Protein AF-A0A7M7Q0H9-F1 (afdb_monomer_lite)

Structure (mmCIF, N/CA/C/O backbone):
data_AF-A0A7M7Q0H9-F1
#
_entry.id   AF-A0A7M7Q0H9-F1
#
loop_
_atom_site.group_PDB
_atom_site.id
_atom_site.type_symbol
_atom_site.label_atom_id
_atom_site.label_alt_id
_atom_site.label_comp_id
_atom_site.label_asym_id
_atom_site.label_entity_id
_atom_site.label_seq_id
_atom_site.pdbx_PDB_ins_code
_atom_site.Cartn_x
_atom_site.Cartn_y
_atom_site.Cartn_z
_atom_site.occupancy
_atom_site.B_iso_or_equiv
_atom_site.auth_seq_id
_atom_site.auth_comp_id
_atom_site.auth_asym_id
_atom_site.auth_atom_id
_atom_site.pdbx_PDB_model_num
ATOM 1 N N . MET A 1 1 ? 13.396 -6.338 -4.265 1.00 92.25 1 MET A N 1
ATOM 2 C CA . MET A 1 1 ? 13.541 -7.616 -5.004 1.00 92.25 1 MET A CA 1
ATOM 3 C C . MET A 1 1 ? 12.906 -7.578 -6.389 1.00 92.25 1 MET A C 1
ATOM 5 O O . MET A 1 1 ? 13.613 -7.873 -7.341 1.00 92.25 1 MET A O 1
ATOM 9 N N . ASN A 1 2 ? 11.651 -7.142 -6.539 1.00 96.50 2 ASN A N 1
ATOM 10 C CA . ASN A 1 2 ? 10.964 -7.090 -7.843 1.00 96.50 2 ASN A CA 1
ATOM 11 C C . ASN A 1 2 ? 11.759 -6.348 -8.930 1.00 96.50 2 ASN A C 1
ATOM 13 O O . ASN A 1 2 ? 11.925 -6.872 -10.024 1.00 96.50 2 ASN A O 1
ATOM 17 N N . ARG A 1 3 ? 12.359 -5.193 -8.603 1.00 96.12 3 ARG A N 1
ATOM 18 C CA . ARG A 1 3 ? 13.180 -4.412 -9.552 1.00 96.12 3 ARG A CA 1
ATOM 19 C C . ARG A 1 3 ? 14.386 -5.182 -10.109 1.00 96.12 3 ARG A C 1
ATOM 21 O O . ARG A 1 3 ? 14.758 -4.976 -11.253 1.00 96.12 3 ARG A O 1
ATOM 28 N N . LYS A 1 4 ? 14.985 -6.077 -9.313 1.00 97.38 4 LYS A N 1
ATOM 29 C CA . LYS A 1 4 ? 16.146 -6.883 -9.730 1.00 97.38 4 LYS A CA 1
ATOM 30 C C . LYS A 1 4 ? 15.756 -7.932 -10.775 1.00 97.38 4 LYS A C 1
ATOM 32 O O . LYS A 1 4 ? 16.514 -8.167 -11.706 1.00 97.38 4 LYS A O 1
ATOM 37 N N . TRP A 1 5 ? 14.593 -8.559 -10.606 1.00 97.44 5 TRP A N 1
ATOM 38 C CA . TRP A 1 5 ? 14.146 -9.683 -11.437 1.00 97.44 5 TRP A CA 1
ATOM 39 C C . TRP A 1 5 ? 13.226 -9.271 -12.592 1.00 97.44 5 TRP A C 1
ATOM 41 O O . TRP A 1 5 ? 13.065 -10.030 -13.540 1.00 97.44 5 TRP A O 1
ATOM 51 N N . MET A 1 6 ? 12.665 -8.061 -12.545 1.00 97.31 6 MET A N 1
ATOM 52 C CA . MET A 1 6 ? 11.833 -7.479 -13.601 1.00 97.31 6 MET A CA 1
ATOM 53 C C . MET A 1 6 ? 12.342 -6.079 -13.990 1.00 97.31 6 MET A C 1
ATOM 55 O O . MET A 1 6 ? 11.641 -5.089 -13.792 1.00 97.31 6 MET A O 1
ATOM 59 N N . PRO A 1 7 ? 13.565 -5.959 -14.537 1.00 96.50 7 PRO A N 1
ATOM 60 C CA . PRO A 1 7 ? 14.198 -4.660 -14.782 1.00 96.50 7 PRO A CA 1
ATOM 61 C C . PRO A 1 7 ? 13.539 -3.839 -15.903 1.00 96.50 7 PRO A C 1
ATOM 63 O O . PRO A 1 7 ? 13.779 -2.642 -15.993 1.00 96.50 7 PRO A O 1
ATOM 66 N N . LYS A 1 8 ? 12.736 -4.477 -16.768 1.00 97.88 8 LYS A N 1
ATOM 67 C CA . LYS A 1 8 ? 12.021 -3.836 -17.888 1.00 97.88 8 LYS A CA 1
ATOM 68 C C . LYS A 1 8 ? 10.525 -3.637 -17.629 1.00 97.88 8 LYS A C 1
ATOM 70 O O . LYS A 1 8 ? 9.822 -3.173 -18.519 1.00 97.88 8 LYS A O 1
ATOM 75 N N . ALA A 1 9 ? 10.025 -4.061 -16.469 1.00 97.56 9 ALA A N 1
ATOM 76 C CA . ALA A 1 9 ? 8.626 -3.851 -16.131 1.00 97.56 9 ALA A CA 1
ATOM 77 C C . ALA A 1 9 ? 8.358 -2.363 -15.899 1.00 97.56 9 ALA A C 1
ATOM 79 O O . ALA A 1 9 ? 9.228 -1.636 -15.415 1.00 97.56 9 ALA A O 1
ATOM 80 N N . ASP A 1 10 ? 7.142 -1.933 -16.218 1.00 97.50 10 ASP A N 1
ATOM 81 C CA . ASP A 1 10 ? 6.698 -0.582 -15.918 1.00 97.50 10 ASP A CA 1
ATOM 82 C C . ASP A 1 10 ? 6.517 -0.428 -14.404 1.00 97.50 10 ASP A C 1
ATOM 84 O O . ASP A 1 10 ? 5.577 -0.946 -13.804 1.00 97.50 10 ASP A O 1
ATOM 88 N N . THR A 1 11 ? 7.452 0.271 -13.762 1.00 97.38 11 THR A N 1
ATOM 89 C CA . THR A 1 11 ? 7.392 0.481 -12.315 1.00 97.38 11 THR A CA 1
ATOM 90 C C . THR A 1 11 ? 6.323 1.490 -11.910 1.00 97.38 11 THR A C 1
ATOM 92 O O . THR A 1 11 ? 6.031 1.586 -10.722 1.00 97.38 11 THR A O 1
ATOM 95 N N . THR A 1 12 ? 5.734 2.235 -12.852 1.00 97.81 12 THR A N 1
ATOM 96 C CA . THR A 1 12 ? 4.656 3.190 -12.549 1.00 97.81 12 THR A CA 1
ATOM 97 C C . THR A 1 12 ? 3.349 2.499 -12.163 1.00 97.81 12 THR A C 1
ATOM 99 O O . THR A 1 12 ? 2.461 3.129 -11.588 1.00 97.81 12 THR A O 1
ATOM 102 N N . THR A 1 13 ? 3.250 1.190 -12.407 1.00 98.25 13 THR A N 1
ATOM 103 C CA . THR A 1 13 ? 2.123 0.351 -11.989 1.00 98.25 13 THR A CA 1
ATOM 104 C C . THR A 1 13 ? 2.397 -0.396 -10.681 1.00 98.25 13 THR A C 1
ATOM 106 O O . THR A 1 13 ? 1.641 -1.293 -10.308 1.00 98.25 13 THR A O 1
ATOM 109 N N . TRP A 1 14 ? 3.510 -0.110 -9.997 1.00 98.44 14 TRP A N 1
ATOM 110 C CA . TRP A 1 14 ? 3.887 -0.786 -8.756 1.00 98.44 14 TRP A CA 1
ATOM 111 C C . TRP A 1 14 ? 3.598 0.109 -7.562 1.00 98.44 14 TRP A C 1
ATOM 113 O O . TRP A 1 14 ? 4.037 1.256 -7.513 1.00 98.44 14 TRP A O 1
ATOM 123 N N . THR A 1 15 ? 2.910 -0.439 -6.566 1.00 98.31 15 THR A N 1
ATOM 124 C CA . THR A 1 15 ? 2.578 0.298 -5.349 1.00 98.31 15 THR A CA 1
ATOM 125 C C . THR A 1 15 ? 3.842 0.668 -4.563 1.00 98.31 15 THR A C 1
ATOM 127 O O . THR A 1 15 ? 4.624 -0.227 -4.215 1.00 98.31 15 THR A O 1
ATOM 130 N N . PRO A 1 16 ? 4.060 1.962 -4.258 1.00 98.12 16 PRO A N 1
ATOM 131 C CA . PRO A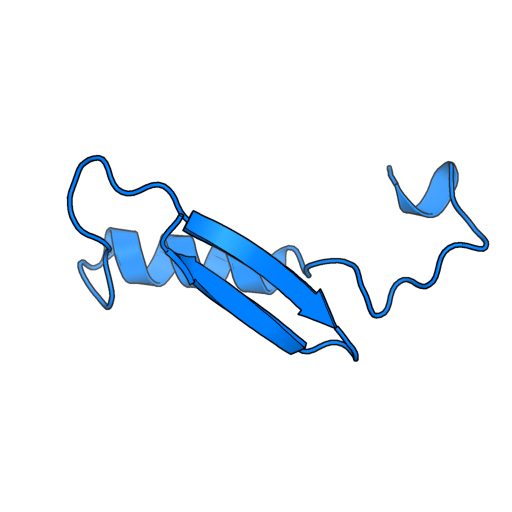 1 16 ? 5.134 2.393 -3.369 1.00 98.12 16 PRO A CA 1
ATOM 132 C C . PRO A 1 16 ? 4.957 1.816 -1.960 1.00 98.12 16 PRO A C 1
ATOM 134 O O . PRO A 1 16 ? 3.836 1.708 -1.460 1.00 98.12 16 PRO A O 1
ATOM 137 N N . LEU A 1 17 ? 6.058 1.469 -1.291 1.00 97.94 17 LEU A N 1
ATOM 138 C CA . LEU A 1 17 ? 5.992 0.919 0.069 1.00 97.94 17 LEU A CA 1
ATOM 139 C C . LEU A 1 17 ? 5.588 1.987 1.091 1.00 97.94 17 LEU A C 1
ATOM 141 O O . LEU A 1 17 ? 4.916 1.680 2.075 1.00 97.94 17 LEU A O 1
ATOM 145 N N . GLU A 1 18 ? 5.941 3.240 0.821 1.00 98.06 18 GLU A N 1
ATOM 146 C CA . GLU A 1 18 ? 5.585 4.409 1.617 1.00 98.06 18 GLU A CA 1
ATOM 147 C C . GLU A 1 18 ? 4.058 4.554 1.709 1.00 98.06 18 GLU A C 1
ATOM 149 O O . GLU A 1 18 ? 3.525 4.676 2.810 1.00 98.06 18 GLU A O 1
ATOM 154 N N . PHE A 1 19 ? 3.342 4.381 0.590 1.00 98.06 19 PHE A N 1
ATOM 155 C CA . PHE A 1 19 ? 1.873 4.406 0.548 1.00 98.06 19 PHE A CA 1
ATOM 156 C C . PHE A 1 19 ? 1.242 3.357 1.479 1.00 98.06 19 PHE A C 1
ATOM 158 O O . PHE A 1 19 ? 0.293 3.644 2.209 1.00 98.06 19 PHE A O 1
ATOM 165 N N . ILE A 1 20 ? 1.791 2.136 1.499 1.00 98.00 20 ILE A N 1
ATOM 166 C CA . ILE A 1 20 ? 1.308 1.063 2.382 1.00 98.00 20 ILE A CA 1
ATOM 167 C C . ILE A 1 20 ? 1.582 1.413 3.849 1.00 98.00 20 ILE A C 1
ATOM 169 O O . ILE A 1 20 ? 0.715 1.228 4.705 1.00 98.00 20 ILE A O 1
ATOM 173 N N . SER A 1 21 ? 2.770 1.944 4.149 1.00 98.38 21 SER A N 1
ATOM 174 C CA . SER A 1 21 ? 3.121 2.337 5.515 1.00 98.38 21 SER A CA 1
ATOM 175 C C . SER A 1 21 ? 2.231 3.464 6.050 1.00 98.38 21 SER A C 1
ATOM 177 O O . SER A 1 21 ? 1.804 3.402 7.202 1.00 98.38 21 SER A O 1
ATOM 179 N N . GLU A 1 22 ? 1.866 4.434 5.208 1.00 98.38 22 GLU A N 1
ATOM 180 C CA . GLU A 1 22 ? 0.933 5.509 5.554 1.00 98.38 22 GLU A CA 1
ATOM 181 C C . GLU A 1 22 ? -0.482 4.984 5.819 1.00 98.38 22 GLU A C 1
ATOM 183 O O . GLU A 1 22 ? -1.108 5.393 6.799 1.00 98.38 22 GLU A O 1
ATOM 188 N N . LEU A 1 23 ? -0.978 4.039 5.010 1.00 97.69 23 LEU A N 1
ATOM 189 C CA . LEU A 1 23 ? -2.265 3.383 5.265 1.00 97.69 23 LEU A CA 1
ATOM 190 C C . LEU A 1 23 ? -2.274 2.685 6.626 1.00 97.69 23 LEU A C 1
ATOM 192 O O . LEU A 1 23 ? -3.179 2.903 7.433 1.00 97.69 23 LEU A O 1
ATOM 196 N N . PHE A 1 24 ? -1.245 1.890 6.920 1.00 97.94 24 PHE A N 1
ATOM 197 C CA . PHE A 1 24 ? -1.134 1.209 8.210 1.00 97.94 24 PHE A CA 1
ATOM 198 C C . PHE A 1 24 ? -1.015 2.192 9.376 1.00 97.94 24 PHE A C 1
ATOM 200 O O . PHE A 1 24 ? -1.626 1.975 10.425 1.00 97.94 24 PHE A O 1
ATOM 207 N N . TRP A 1 25 ? -0.283 3.291 9.191 1.00 98.44 25 TRP A N 1
ATOM 208 C CA . TRP A 1 25 ? -0.173 4.362 10.176 1.00 98.44 25 TRP A CA 1
ATOM 209 C C . TRP A 1 25 ? -1.519 5.039 10.462 1.00 98.44 25 TRP A C 1
ATOM 211 O O . TRP A 1 25 ? -1.858 5.279 11.621 1.00 98.44 25 TRP A O 1
ATOM 221 N N . LYS A 1 26 ? -2.331 5.314 9.439 1.00 98.12 26 LYS A N 1
ATOM 222 C CA . LYS A 1 26 ? -3.689 5.847 9.627 1.00 98.12 26 LYS A CA 1
ATOM 223 C C . LYS A 1 26 ? -4.587 4.851 10.359 1.00 98.12 26 LYS A C 1
ATOM 225 O O . LYS A 1 26 ? -5.234 5.199 11.350 1.00 98.12 26 LYS A O 1
ATOM 230 N N . TRP A 1 27 ? -4.582 3.588 9.933 1.00 97.31 27 TRP A N 1
ATOM 231 C CA . TRP A 1 27 ? -5.431 2.551 10.520 1.00 97.31 27 TRP A CA 1
ATOM 232 C C . TRP A 1 27 ? -5.088 2.252 11.981 1.00 97.31 27 TRP A C 1
ATOM 234 O O . TRP A 1 27 ? -5.996 1.983 12.775 1.00 97.31 27 TRP A O 1
ATOM 244 N N . SER A 1 28 ? -3.807 2.324 12.362 1.00 97.75 28 SER A N 1
ATOM 245 C CA . SER A 1 28 ? -3.371 2.150 13.755 1.00 97.75 28 SER A CA 1
ATOM 246 C C . SER A 1 28 ? -3.912 3.258 14.668 1.00 97.75 28 SER A C 1
ATOM 248 O O . SER A 1 28 ? -4.274 2.994 15.814 1.00 97.75 28 SER A O 1
ATOM 250 N N . GLN A 1 29 ? -4.090 4.464 14.126 1.00 98.06 29 GLN A N 1
ATOM 251 C CA . GLN A 1 29 ? -4.714 5.613 14.787 1.00 98.06 29 GLN A CA 1
ATOM 252 C C . GLN A 1 29 ? -6.247 5.630 14.665 1.00 98.06 29 GLN A C 1
ATOM 254 O O . GLN A 1 29 ? -6.885 6.611 15.041 1.00 98.06 29 GLN A O 1
ATOM 259 N N . LYS A 1 30 ? -6.853 4.547 14.156 1.00 96.06 30 LYS A N 1
ATOM 260 C CA . LYS A 1 30 ? -8.298 4.414 13.891 1.00 96.06 30 LYS A CA 1
ATOM 261 C C . LYS A 1 30 ? -8.843 5.408 12.852 1.00 96.06 30 LYS A C 1
ATOM 263 O O . LYS A 1 30 ? -10.052 5.617 12.795 1.00 96.06 30 LYS A O 1
ATOM 268 N N . GLN A 1 31 ? -7.985 5.987 12.016 1.00 97.62 31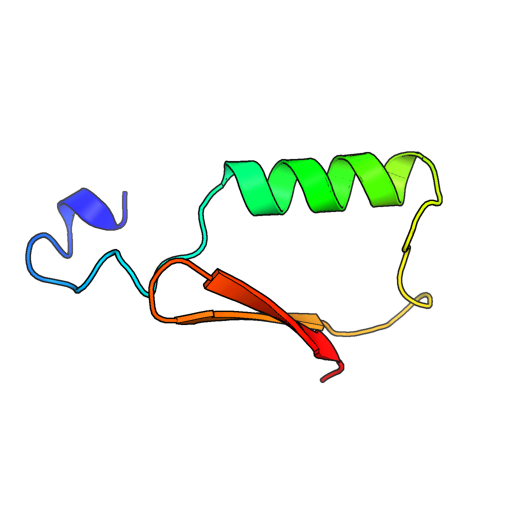 GLN A N 1
ATOM 269 C CA . GLN A 1 31 ? -8.383 6.867 10.916 1.00 97.62 31 GLN A CA 1
ATOM 270 C C . GLN A 1 31 ? -8.578 6.048 9.645 1.00 97.62 31 GLN A C 1
ATOM 272 O O . GLN A 1 31 ? -7.743 5.198 9.342 1.00 97.62 31 GLN A O 1
ATOM 277 N N . GLU A 1 32 ? -9.669 6.298 8.912 1.00 94.81 32 GLU A N 1
ATOM 278 C C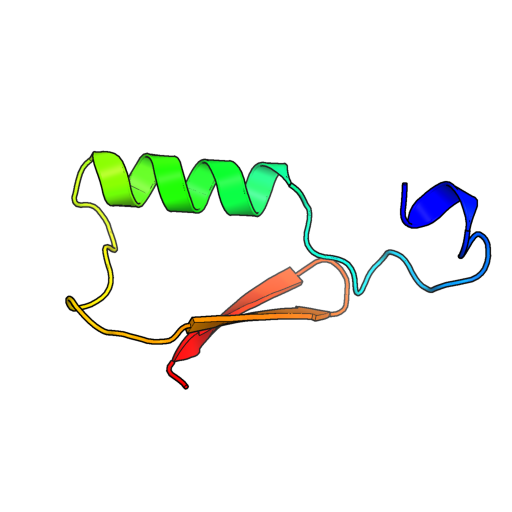A . GLU A 1 32 ? -9.944 5.674 7.601 1.00 94.81 32 GLU A CA 1
ATOM 279 C C . GLU A 1 32 ? -9.812 4.136 7.624 1.00 94.81 32 GLU A C 1
ATOM 281 O O . GLU A 1 32 ? -9.480 3.498 6.624 1.00 94.81 32 GLU A O 1
ATOM 286 N N . ARG A 1 33 ? -10.029 3.530 8.800 1.00 95.75 33 ARG A N 1
ATOM 287 C CA . ARG A 1 33 ? -9.854 2.097 9.000 1.00 95.75 33 ARG A CA 1
ATOM 288 C C . ARG A 1 33 ? -11.045 1.370 8.374 1.00 95.75 33 ARG A C 1
ATOM 290 O O . ARG A 1 33 ? -12.181 1.677 8.743 1.00 95.75 33 ARG A O 1
ATOM 297 N N . PRO A 1 34 ? -10.813 0.400 7.476 1.00 96.12 34 PRO A N 1
ATOM 298 C CA . PRO A 1 34 ? -11.888 -0.386 6.891 1.00 96.12 34 PRO A CA 1
ATOM 299 C C . PRO A 1 34 ? -12.606 -1.221 7.957 1.00 96.12 34 PRO A C 1
ATOM 301 O O . PRO A 1 34 ? -12.094 -1.455 9.059 1.00 96.12 34 PRO A O 1
ATOM 304 N N . ILE A 1 35 ? -13.801 -1.690 7.607 1.00 96.56 35 ILE A N 1
ATOM 305 C CA . ILE A 1 35 ? -14.596 -2.563 8.468 1.00 96.56 35 ILE A CA 1
ATOM 306 C C . ILE A 1 35 ? -13.815 -3.859 8.731 1.00 96.56 35 ILE A C 1
ATOM 308 O O . ILE A 1 35 ? -13.040 -4.342 7.904 1.00 96.56 35 ILE A O 1
ATOM 312 N N . ASN A 1 36 ? -13.981 -4.419 9.929 1.00 96.69 36 ASN A N 1
ATOM 313 C CA . ASN A 1 36 ? -13.327 -5.675 10.271 1.00 96.69 36 ASN A CA 1
ATOM 314 C C . ASN A 1 36 ? -13.782 -6.793 9.314 1.00 96.69 36 ASN A C 1
ATOM 316 O O . ASN A 1 36 ? -14.974 -6.942 9.061 1.00 96.69 36 ASN A O 1
ATOM 320 N N . GLY A 1 37 ? -12.826 -7.562 8.792 1.00 96.81 37 GLY A N 1
ATOM 321 C CA . GLY A 1 37 ? -13.069 -8.598 7.788 1.00 96.81 37 GLY A CA 1
ATOM 322 C C . GLY A 1 37 ? -13.102 -8.102 6.338 1.00 96.81 37 GLY A C 1
ATOM 323 O O . GLY A 1 37 ? -13.259 -8.927 5.443 1.00 96.81 37 GLY A O 1
ATOM 324 N N . SER A 1 38 ? -12.934 -6.800 6.074 1.00 97.06 38 SER A N 1
ATOM 325 C CA . SER A 1 38 ? -12.849 -6.283 4.704 1.00 97.06 38 SER A CA 1
ATOM 326 C C . SER A 1 38 ? -11.625 -6.814 3.957 1.00 97.06 38 SER A C 1
ATOM 328 O O . SER A 1 38 ? -10.509 -6.822 4.481 1.00 97.06 38 SER A O 1
ATOM 330 N N . LEU A 1 39 ? -11.835 -7.171 2.692 1.00 97.75 39 LEU A N 1
ATOM 331 C CA . LEU A 1 39 ? -10.779 -7.398 1.716 1.00 97.75 39 LEU A CA 1
ATOM 332 C C . LEU A 1 39 ? -10.607 -6.122 0.888 1.00 97.75 39 LEU A C 1
ATOM 334 O 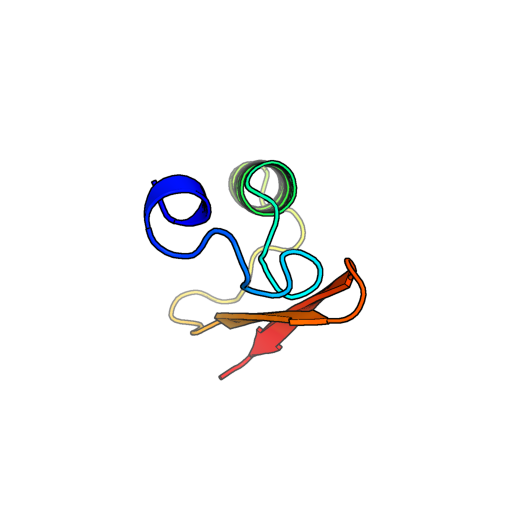O . LEU A 1 39 ? -11.585 -5.551 0.407 1.00 97.75 39 LEU A O 1
ATOM 338 N N . LEU A 1 40 ? -9.367 -5.656 0.753 1.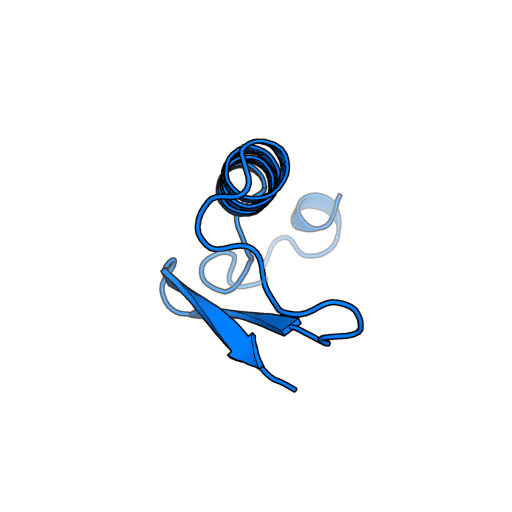00 97.44 40 LEU A N 1
ATOM 339 C CA . LEU A 1 40 ? -9.031 -4.448 0.004 1.00 97.44 40 LEU A CA 1
ATOM 340 C C . LEU A 1 40 ? -8.017 -4.780 -1.087 1.00 97.44 40 LEU A C 1
ATOM 342 O O . LEU A 1 40 ? -7.003 -5.428 -0.823 1.00 97.44 40 LEU A O 1
ATOM 346 N N . GLN A 1 41 ? -8.274 -4.296 -2.295 1.00 97.81 41 GLN A N 1
ATOM 347 C CA . GLN A 1 41 ? -7.339 -4.330 -3.412 1.00 97.81 41 GLN A CA 1
ATOM 348 C C . GLN A 1 41 ? -6.562 -3.016 -3.469 1.00 97.81 41 GLN A C 1
ATOM 350 O O . GLN A 1 41 ? -7.133 -1.939 -3.303 1.00 97.81 41 GLN A O 1
ATOM 355 N N . LEU A 1 42 ? -5.260 -3.120 -3.725 1.00 97.88 42 LEU A N 1
ATOM 356 C CA . LEU A 1 42 ? -4.369 -1.989 -3.968 1.00 97.8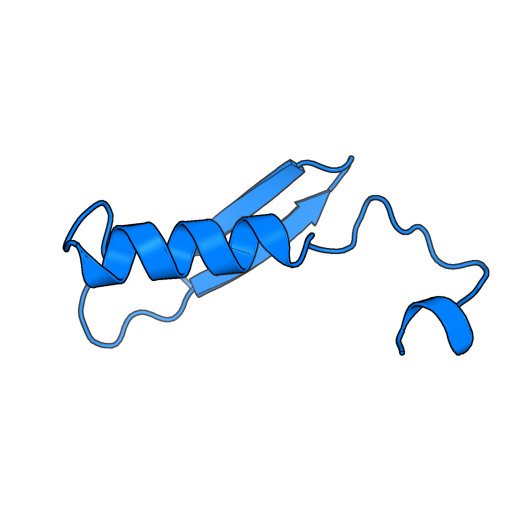8 42 LEU A CA 1
ATOM 357 C C . LEU A 1 42 ? -3.982 -2.014 -5.441 1.00 97.88 42 LEU A C 1
ATOM 359 O O . LEU A 1 42 ? -3.260 -2.912 -5.874 1.00 97.88 42 LEU A O 1
ATOM 363 N N . VAL A 1 43 ? -4.486 -1.053 -6.210 1.00 98.12 43 VAL A N 1
ATOM 364 C CA . VAL A 1 43 ? -4.245 -0.979 -7.655 1.00 98.12 43 VAL A CA 1
ATOM 365 C C . VAL A 1 43 ? -3.475 0.294 -7.956 1.00 98.12 43 VAL A C 1
ATOM 367 O O . VAL A 1 43 ? -3.957 1.387 -7.677 1.00 98.12 43 VAL A O 1
ATOM 370 N N . THR A 1 44 ? -2.277 0.158 -8.527 1.00 98.62 44 THR A N 1
ATOM 371 C CA . THR A 1 44 ? -1.447 1.300 -8.925 1.00 98.62 44 THR A CA 1
ATOM 372 C C . THR A 1 44 ? -1.424 1.439 -10.440 1.00 98.62 44 THR A C 1
ATOM 374 O O . THR A 1 44 ? -1.065 0.503 -11.155 1.00 98.62 44 THR A O 1
ATOM 377 N N . LYS A 1 45 ? -1.783 2.625 -10.930 1.00 98.31 45 LYS A N 1
ATOM 378 C CA . LYS A 1 45 ? -1.700 3.010 -12.339 1.00 98.31 45 LYS A CA 1
ATOM 379 C C . LYS A 1 45 ? -1.181 4.439 -12.436 1.00 98.31 45 LYS A C 1
ATOM 381 O O . LYS A 1 45 ? -1.610 5.299 -11.672 1.00 98.31 45 LYS A O 1
ATOM 386 N N . ASP A 1 46 ? -0.249 4.694 -13.351 1.00 97.31 46 ASP A N 1
ATOM 387 C CA . ASP A 1 46 ? 0.332 6.025 -13.569 1.00 97.31 46 ASP A CA 1
ATOM 388 C C . ASP A 1 46 ? 0.863 6.671 -12.264 1.00 97.31 46 ASP A C 1
ATOM 390 O O . ASP A 1 46 ? 0.663 7.857 -12.001 1.00 97.31 46 ASP A O 1
ATOM 394 N N . ASN A 1 47 ? 1.527 5.871 -11.416 1.00 97.06 47 ASN A N 1
ATOM 395 C CA . ASN A 1 47 ? 2.022 6.218 -10.071 1.00 97.06 47 ASN A CA 1
ATOM 396 C C . ASN A 1 47 ? 0.948 6.607 -9.036 1.00 97.06 47 ASN A C 1
ATOM 398 O O . ASN A 1 47 ? 1.284 7.074 -7.947 1.00 97.06 47 ASN A O 1
ATOM 402 N N . LYS A 1 48 ? -0.336 6.406 -9.332 1.00 97.94 48 LYS A N 1
ATOM 403 C CA . LYS A 1 48 ? -1.443 6.642 -8.401 1.00 97.94 48 LYS A CA 1
ATOM 404 C C . LYS A 1 48 ? -1.981 5.314 -7.906 1.00 97.94 48 LYS A C 1
ATOM 406 O O . LYS A 1 48 ? -2.256 4.432 -8.713 1.00 97.94 48 LYS A O 1
ATOM 411 N N . THR A 1 49 ? -2.113 5.176 -6.590 1.00 98.44 49 THR A N 1
ATOM 412 C CA . THR A 1 49 ? -2.644 3.957 -5.968 1.00 98.44 49 THR A CA 1
ATOM 413 C C . THR A 1 49 ? -4.054 4.199 -5.463 1.00 98.44 49 THR A C 1
ATOM 415 O O . THR A 1 49 ? -4.291 5.143 -4.711 1.00 98.44 49 THR A O 1
ATOM 418 N N . GLU A 1 50 ? -4.971 3.325 -5.853 1.00 97.81 50 GLU A N 1
ATOM 419 C CA . GLU A 1 50 ? -6.352 3.298 -5.390 1.00 97.81 50 GLU A CA 1
ATOM 420 C C . GLU A 1 50 ? -6.575 2.105 -4.458 1.00 97.81 50 GLU A C 1
ATOM 422 O O . GLU A 1 50 ? -5.995 1.030 -4.641 1.00 97.81 50 GLU A O 1
ATOM 427 N N . VAL A 1 51 ? -7.420 2.313 -3.446 1.00 97.44 51 VAL A N 1
ATOM 428 C CA . VAL A 1 51 ? -7.843 1.288 -2.487 1.00 97.44 51 VAL A CA 1
ATOM 429 C C . VAL A 1 51 ? -9.294 0.938 -2.798 1.00 97.44 51 VAL A C 1
ATOM 431 O O . VAL A 1 51 ? -10.178 1.777 -2.623 1.00 97.44 51 VAL A O 1
ATOM 434 N N . ILE A 1 52 ? -9.544 -0.285 -3.260 1.00 97.12 52 ILE A N 1
ATOM 435 C CA . ILE A 1 52 ? -10.860 -0.718 -3.748 1.00 97.12 52 ILE A CA 1
ATOM 436 C C . ILE A 1 52 ? -11.364 -1.876 -2.871 1.00 97.12 52 ILE A C 1
ATOM 438 O O . ILE A 1 52 ? -10.638 -2.859 -2.712 1.00 97.12 52 ILE A O 1
ATOM 442 N N . PRO A 1 53 ? -12.574 -1.804 -2.286 1.00 94.19 53 PRO A N 1
ATOM 443 C CA . PRO A 1 53 ? -13.190 -2.950 -1.615 1.00 94.19 53 PRO A CA 1
ATOM 444 C C . PRO A 1 53 ? -13.404 -4.124 -2.583 1.00 94.19 53 PRO A C 1
ATOM 446 O O . PRO A 1 53 ? -13.870 -3.906 -3.702 1.00 94.19 53 PRO A O 1
ATOM 449 N N . ALA A 1 54 ? -13.052 -5.343 -2.160 1.00 87.62 54 ALA A N 1
ATOM 450 C CA . ALA A 1 54 ? -13.241 -6.575 -2.936 1.00 87.62 54 ALA A CA 1
ATOM 451 C C . ALA A 1 54 ? -14.551 -7.296 -2.597 1.00 87.62 54 ALA A C 1
ATOM 453 O O . ALA A 1 54 ? -14.973 -7.228 -1.418 1.00 87.62 54 ALA A O 1
#

Secondary structure (DSSP, 8-state):
-HHHH-TTS-GGGSPPHHHHHHHHHHHHTTSSPPPTT--EEEEEETTEEEEEE-

Sequence (54 aa):
MNRKWMPKADTTTWTPLEFISELFWKWSQKQERPINGSLLQLVTKDNKTEVIPA

Organism: Nasonia vitripennis (NCBI:txid7425)

pLDDT: mean 97.17, std 1.73, range [87.62, 98.62]

Foldseek 3Di:
DCCVVCVPDDCQFPADPVVVVVVVVCVVVVHPNDDPPWDWDWTGDRNDTDTHTD

Radius of gyration: 13.24 Å; chains: 1; bounding box: 31×17×33 Å